Protein AF-A0A968ZRA6-F1 (afdb_monomer_lite)

Sequence (149 aa):
TYESNTPMVKQFVEHNEFRIHENPETAKLIPDYYRHHARVVENLRGLSDCVLVDVGGMPQVEKQPLIEQCTHYIVISRLAEAIEQWHQFCGPTLQPVAVVSSVLEATQRIDRQAPILEVTAGPWIDSASVNFPRCVLERCMAIILNGVF

Foldseek 3Di:
DDPVVPVVVVVCCVVPPPPLCVPPVSVVCLLVVLLVLLVVLQVVVVVDLDDDDDDDDAQDVSNLSNLLSDAEDEAEDCDPVRVVRVCVSNVVRYHYAAYENEDADQDWDFPDDPPHTYIYHDDDDPDDDGPDHVSSVVSVVCCSVVPDD

Structure (mmCIF, N/CA/C/O backbone):
data_AF-A0A968ZRA6-F1
#
_entry.id   AF-A0A968ZRA6-F1
#
loop_
_atom_site.group_PDB
_atom_site.id
_atom_site.type_symbol
_atom_site.label_atom_id
_atom_site.label_alt_id
_atom_site.label_comp_id
_atom_site.label_asym_id
_atom_site.label_entity_id
_atom_site.label_seq_id
_atom_site.pdbx_PDB_ins_code
_atom_site.Cartn_x
_atom_site.Cartn_y
_atom_site.Cartn_z
_atom_site.occupancy
_atom_site.B_iso_or_equiv
_atom_site.auth_seq_id
_atom_site.auth_comp_id
_atom_site.auth_asym_id
_atom_site.auth_atom_id
_atom_site.pdbx_PDB_model_num
ATOM 1 N N . THR A 1 1 ? 12.590 4.121 24.124 1.00 39.72 1 THR A N 1
ATOM 2 C CA . THR A 1 1 ? 13.842 4.267 23.358 1.00 39.72 1 THR A CA 1
ATOM 3 C C . THR A 1 1 ? 14.592 2.958 23.424 1.00 39.72 1 THR A C 1
ATOM 5 O O . THR A 1 1 ? 15.318 2.727 24.376 1.00 39.72 1 THR A O 1
ATOM 8 N N . TYR A 1 2 ? 14.337 2.060 22.481 1.00 31.08 2 TYR A N 1
ATOM 9 C CA . TYR A 1 2 ? 15.128 0.845 22.311 1.00 31.08 2 TYR A CA 1
ATOM 10 C C . TYR A 1 2 ? 15.372 0.690 20.816 1.00 31.08 2 TYR A C 1
ATOM 12 O O . TYR A 1 2 ? 14.668 -0.029 20.119 1.00 31.08 2 TYR A O 1
ATOM 20 N N . GLU A 1 3 ? 16.371 1.415 20.319 1.00 39.59 3 GLU A N 1
ATOM 21 C CA . GLU A 1 3 ? 17.120 0.903 19.184 1.00 39.59 3 GLU A CA 1
ATOM 22 C C . GLU A 1 3 ? 17.803 -0.368 19.684 1.00 39.59 3 GLU A C 1
ATOM 24 O O . GLU A 1 3 ? 18.802 -0.314 20.403 1.00 39.59 3 GLU A O 1
ATOM 29 N N . SER A 1 4 ? 17.255 -1.534 19.350 1.00 41.84 4 SER A N 1
ATOM 30 C CA . SER A 1 4 ? 18.026 -2.771 19.375 1.00 41.84 4 SER A CA 1
ATOM 31 C C . SER A 1 4 ? 19.079 -2.667 18.271 1.00 41.84 4 SER A C 1
ATOM 33 O O . SER A 1 4 ? 18.936 -3.211 17.178 1.00 41.84 4 SER A O 1
ATOM 35 N N . ASN A 1 5 ? 20.126 -1.893 18.554 1.00 47.38 5 ASN A N 1
ATOM 36 C CA . ASN A 1 5 ? 21.297 -1.649 17.723 1.00 47.38 5 ASN A CA 1
ATOM 37 C C . ASN A 1 5 ? 22.224 -2.874 17.810 1.00 47.38 5 ASN A C 1
ATOM 39 O O . ASN A 1 5 ? 23.405 -2.770 18.126 1.00 47.38 5 ASN A O 1
ATOM 43 N N . THR A 1 6 ? 21.661 -4.073 17.637 1.00 53.53 6 THR A N 1
ATOM 44 C CA . THR A 1 6 ? 22.413 -5.320 17.703 1.00 53.53 6 THR A CA 1
ATOM 45 C C . THR A 1 6 ? 23.139 -5.477 16.365 1.00 53.53 6 THR A C 1
ATOM 47 O O . THR A 1 6 ? 22.468 -5.585 15.335 1.00 53.53 6 THR A O 1
ATOM 50 N N . PRO A 1 7 ? 24.485 -5.525 16.339 1.00 55.00 7 PRO A N 1
ATOM 51 C CA . PRO A 1 7 ? 25.266 -5.682 15.105 1.00 55.00 7 PRO A CA 1
ATOM 52 C C . PRO A 1 7 ? 24.821 -6.888 14.270 1.00 55.00 7 PRO A C 1
ATOM 54 O O . PRO A 1 7 ? 24.865 -6.854 13.049 1.00 55.00 7 PRO A O 1
ATOM 57 N N . MET A 1 8 ? 24.302 -7.916 14.943 1.00 43.19 8 MET A N 1
ATOM 58 C CA . MET A 1 8 ? 23.770 -9.135 14.349 1.00 43.19 8 MET A CA 1
ATOM 59 C C . MET A 1 8 ? 22.507 -8.900 13.502 1.00 43.19 8 MET A C 1
ATOM 61 O O . MET A 1 8 ? 22.372 -9.491 12.440 1.00 43.19 8 MET A O 1
ATOM 65 N N . VAL A 1 9 ? 21.594 -8.013 13.925 1.00 53.50 9 VAL A N 1
ATOM 66 C CA . VAL A 1 9 ? 20.392 -7.674 13.137 1.00 53.50 9 VAL A CA 1
ATOM 67 C C . VAL A 1 9 ? 20.786 -6.862 11.907 1.00 53.50 9 VAL A C 1
ATOM 69 O O . VAL A 1 9 ? 20.279 -7.137 10.827 1.00 53.50 9 VAL A O 1
ATOM 72 N N . LYS A 1 10 ? 21.739 -5.927 12.038 1.00 53.00 10 LYS A N 1
ATOM 73 C CA . LYS A 1 10 ? 22.308 -5.214 10.881 1.00 53.00 10 LYS A CA 1
ATOM 74 C C . LYS A 1 10 ? 23.001 -6.171 9.913 1.00 53.00 10 LYS A C 1
ATOM 76 O O . LYS A 1 10 ? 22.707 -6.117 8.731 1.00 53.00 10 LYS A O 1
ATOM 81 N N . GLN A 1 11 ? 23.813 -7.103 10.410 1.00 49.66 11 GLN A N 1
ATOM 82 C CA . GLN A 1 11 ? 24.463 -8.120 9.579 1.00 49.66 11 GLN A CA 1
ATOM 83 C C . GLN A 1 11 ? 23.469 -9.056 8.893 1.00 49.66 11 GLN A C 1
ATOM 85 O O . GLN A 1 11 ? 23.691 -9.408 7.742 1.00 49.66 11 GLN A O 1
ATOM 90 N N . PHE A 1 12 ? 22.377 -9.454 9.554 1.00 42.25 12 PHE A N 1
ATOM 91 C CA . PHE A 1 12 ? 21.340 -10.273 8.922 1.00 42.25 12 PHE A CA 1
ATOM 92 C C . PHE A 1 12 ? 20.510 -9.489 7.907 1.00 42.25 12 PHE A C 1
ATOM 94 O O . PHE A 1 12 ? 20.132 -10.061 6.893 1.00 42.25 12 PHE A O 1
ATOM 101 N N . VAL A 1 13 ? 20.251 -8.201 8.141 1.00 53.03 13 VAL A N 1
ATOM 102 C CA . VAL A 1 13 ? 19.633 -7.317 7.141 1.00 53.03 13 VAL A CA 1
ATOM 103 C C . VAL A 1 13 ? 20.571 -7.144 5.944 1.00 53.03 13 VAL A C 1
ATOM 105 O O . VAL A 1 13 ? 20.136 -7.332 4.819 1.00 53.03 13 VAL A O 1
ATOM 108 N N . GLU A 1 14 ? 21.865 -6.914 6.162 1.00 50.53 14 GLU A N 1
ATOM 109 C CA . GLU A 1 14 ? 22.872 -6.823 5.095 1.00 50.53 14 GLU A CA 1
ATOM 110 C C . GLU A 1 14 ? 23.066 -8.147 4.331 1.00 50.53 14 GLU A C 1
ATOM 112 O O . GLU A 1 14 ? 23.272 -8.120 3.124 1.00 50.53 14 GLU A O 1
ATOM 117 N N . HIS A 1 15 ? 22.984 -9.306 5.000 1.00 44.97 15 HIS A N 1
ATOM 118 C CA . HIS A 1 15 ? 23.111 -10.622 4.353 1.00 44.97 15 HIS A CA 1
ATOM 119 C C . HIS A 1 15 ? 21.833 -11.094 3.643 1.00 44.97 15 HIS A C 1
ATOM 121 O O . HIS A 1 15 ? 21.934 -11.828 2.663 1.00 44.97 15 HIS A O 1
ATOM 127 N N . ASN A 1 16 ? 20.646 -10.730 4.145 1.00 45.00 16 ASN A N 1
ATOM 128 C CA . ASN A 1 16 ? 19.358 -11.189 3.606 1.00 45.00 16 ASN A CA 1
ATOM 129 C C . ASN A 1 16 ? 18.634 -10.141 2.757 1.00 45.00 16 ASN A C 1
ATOM 131 O O . ASN A 1 16 ? 17.607 -10.458 2.152 1.00 45.00 16 ASN A O 1
ATOM 135 N N . GLU A 1 17 ? 19.151 -8.917 2.653 1.00 45.88 17 GLU A N 1
ATOM 136 C CA . GLU A 1 17 ? 18.832 -8.042 1.533 1.00 45.88 17 GLU A CA 1
ATOM 137 C C . GLU A 1 17 ? 19.435 -8.672 0.276 1.00 45.88 17 GLU A C 1
ATOM 139 O O . GLU A 1 17 ? 20.520 -8.316 -0.171 1.00 45.88 17 GLU A O 1
ATOM 144 N N . PHE A 1 18 ? 18.723 -9.627 -0.325 1.00 49.53 18 PHE A N 1
ATOM 145 C CA . PHE A 1 18 ? 18.948 -9.961 -1.722 1.00 49.53 18 PHE A CA 1
ATOM 146 C C . PHE A 1 18 ? 18.655 -8.702 -2.529 1.00 49.53 18 PHE A C 1
ATOM 148 O O . PHE A 1 18 ? 17.531 -8.444 -2.967 1.00 49.53 18 PHE A O 1
ATOM 155 N N . ARG A 1 19 ? 19.690 -7.887 -2.708 1.00 59.28 19 ARG A N 1
ATOM 156 C CA . ARG A 1 19 ? 19.671 -6.718 -3.563 1.00 59.28 19 ARG A CA 1
ATOM 157 C C . ARG A 1 19 ? 19.751 -7.224 -4.989 1.00 59.28 19 ARG A C 1
ATOM 159 O O . ARG A 1 19 ? 20.767 -7.143 -5.661 1.00 59.28 19 ARG A O 1
ATOM 166 N N . ILE A 1 20 ? 18.640 -7.781 -5.461 1.00 57.94 20 ILE A N 1
ATOM 167 C CA . ILE A 1 20 ? 18.459 -8.247 -6.840 1.00 57.94 20 ILE A CA 1
ATOM 168 C C . ILE A 1 20 ? 18.817 -7.164 -7.872 1.00 57.94 20 ILE A C 1
ATOM 170 O O . ILE A 1 20 ? 19.114 -7.480 -9.015 1.00 57.94 20 ILE A O 1
ATOM 174 N N . HIS A 1 21 ? 18.827 -5.898 -7.453 1.00 58.62 21 HIS A N 1
ATOM 175 C CA . HIS A 1 21 ? 19.243 -4.733 -8.224 1.00 58.62 21 HIS A CA 1
ATOM 176 C C . HIS A 1 21 ? 20.768 -4.502 -8.262 1.00 58.62 21 HIS A C 1
ATOM 178 O O . HIS A 1 21 ? 21.239 -3.789 -9.140 1.00 58.62 21 HIS A O 1
ATOM 184 N N . GLU A 1 22 ? 21.553 -5.088 -7.352 1.00 65.94 22 GLU A N 1
ATOM 185 C CA . GLU A 1 22 ? 23.023 -5.000 -7.350 1.00 65.94 22 GLU A CA 1
ATOM 186 C C . GLU A 1 22 ? 23.670 -5.994 -8.321 1.00 65.94 22 GLU A C 1
ATOM 188 O O . GLU A 1 22 ? 24.781 -5.759 -8.795 1.00 65.94 22 GLU A O 1
ATOM 193 N N . ASN A 1 23 ? 22.978 -7.087 -8.663 1.00 74.81 23 ASN A N 1
ATOM 194 C CA . ASN A 1 23 ? 23.403 -7.976 -9.739 1.00 74.81 23 ASN A CA 1
ATOM 195 C C . ASN A 1 23 ? 22.981 -7.380 -11.099 1.00 74.81 23 ASN A C 1
ATOM 197 O O . ASN A 1 23 ? 21.779 -7.292 -11.359 1.00 74.81 23 ASN A O 1
ATOM 201 N N . PRO A 1 24 ? 23.918 -7.029 -12.002 1.00 74.00 24 PRO A N 1
ATOM 202 C CA . PRO A 1 24 ? 23.587 -6.373 -13.269 1.00 74.00 24 PRO A CA 1
ATOM 203 C C . PRO A 1 24 ? 22.708 -7.204 -14.213 1.00 74.00 24 PRO A C 1
ATOM 205 O O . PRO A 1 24 ? 21.960 -6.636 -15.005 1.00 74.00 24 PRO A O 1
ATOM 208 N N . GLU A 1 25 ? 22.790 -8.535 -14.155 1.00 78.81 25 GLU A N 1
ATOM 209 C CA . GLU A 1 25 ? 21.966 -9.419 -14.985 1.00 78.81 25 GLU A CA 1
ATOM 210 C C . GLU A 1 25 ? 20.535 -9.489 -14.454 1.00 78.81 25 GLU A C 1
ATOM 212 O O . GLU A 1 25 ? 19.581 -9.377 -15.222 1.00 78.81 25 GLU A O 1
ATOM 217 N N . THR A 1 26 ? 20.372 -9.579 -13.135 1.00 73.19 26 THR A N 1
ATOM 218 C CA . THR A 1 26 ? 19.050 -9.569 -12.498 1.00 73.19 26 THR A CA 1
ATOM 219 C C . THR A 1 26 ? 18.393 -8.190 -12.583 1.00 73.19 26 THR A C 1
ATOM 221 O O . THR A 1 26 ? 17.195 -8.106 -12.844 1.00 73.19 26 THR A O 1
ATOM 224 N N . ALA A 1 27 ? 19.165 -7.105 -12.463 1.00 76.31 27 ALA A N 1
ATOM 225 C CA . ALA A 1 27 ? 18.673 -5.733 -12.582 1.00 76.31 27 ALA A CA 1
ATOM 226 C C . ALA A 1 27 ? 17.975 -5.471 -13.928 1.00 76.31 27 ALA A C 1
ATOM 228 O O . ALA A 1 27 ? 16.954 -4.787 -13.969 1.00 76.31 27 ALA A O 1
ATOM 229 N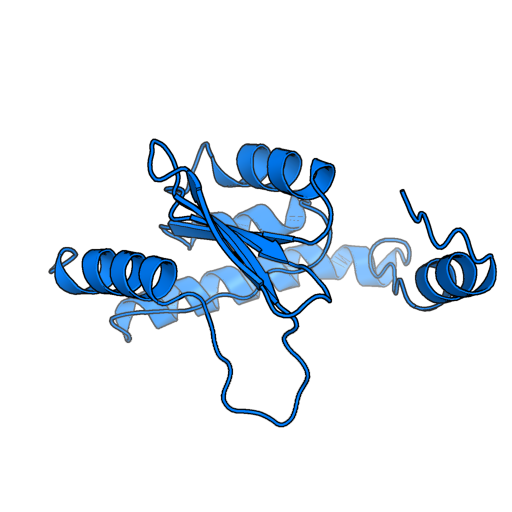 N . LYS A 1 28 ? 18.461 -6.078 -15.021 1.00 82.19 28 LYS A N 1
ATOM 230 C CA . LYS A 1 28 ? 17.836 -5.981 -16.354 1.00 82.19 28 LYS A CA 1
ATOM 231 C C . LYS A 1 28 ? 16.443 -6.612 -16.417 1.00 82.19 28 LYS A C 1
ATOM 233 O O . LYS A 1 28 ? 15.643 -6.210 -17.255 1.00 82.19 28 LYS A O 1
ATOM 238 N N . LEU A 1 29 ? 16.146 -7.579 -15.547 1.00 86.12 29 LEU A N 1
ATOM 239 C CA . LEU A 1 29 ? 14.871 -8.303 -15.525 1.00 86.12 29 LEU A CA 1
ATOM 240 C C . LEU A 1 29 ? 13.804 -7.596 -14.676 1.00 86.12 29 LEU A C 1
ATOM 242 O O . LEU A 1 29 ? 12.610 -7.812 -14.884 1.00 86.12 29 LEU A O 1
ATOM 246 N N . ILE A 1 30 ? 14.213 -6.733 -13.740 1.00 85.69 30 ILE A N 1
ATOM 247 C CA . ILE A 1 30 ? 13.307 -6.033 -12.815 1.00 85.69 30 ILE A CA 1
ATOM 248 C C . ILE A 1 30 ? 12.240 -5.197 -13.558 1.00 85.69 30 ILE A C 1
ATOM 250 O O . ILE A 1 30 ? 11.062 -5.289 -13.196 1.00 85.69 30 ILE A O 1
ATOM 254 N N . PRO A 1 31 ? 12.565 -4.431 -14.621 1.00 88.06 31 PRO A N 1
ATOM 255 C CA . PRO A 1 31 ? 11.551 -3.670 -15.349 1.00 88.06 31 PRO A CA 1
ATOM 256 C C . PRO A 1 31 ? 10.509 -4.544 -16.059 1.00 88.06 31 PRO A C 1
ATOM 258 O O . PRO A 1 31 ? 9.348 -4.149 -16.167 1.00 88.06 31 PRO A O 1
ATOM 261 N N . ASP A 1 32 ? 10.902 -5.705 -16.591 1.00 90.25 32 ASP A N 1
ATOM 262 C CA . ASP A 1 32 ? 9.962 -6.649 -17.213 1.00 90.25 32 ASP A CA 1
ATOM 263 C C . ASP A 1 32 ? 9.078 -7.326 -16.164 1.00 90.25 32 ASP A C 1
ATOM 265 O O . ASP A 1 32 ? 7.876 -7.474 -16.386 1.00 90.25 32 ASP A O 1
ATOM 269 N N . TYR A 1 33 ? 9.641 -7.654 -14.997 1.00 91.88 33 TYR A N 1
ATOM 270 C CA . TYR A 1 33 ? 8.903 -8.204 -13.862 1.00 91.88 33 TYR A CA 1
ATOM 271 C C . TYR A 1 33 ? 7.738 -7.292 -13.449 1.00 91.88 33 TYR A C 1
ATOM 273 O O . TYR A 1 33 ? 6.581 -7.717 -13.469 1.00 91.88 33 TYR A O 1
ATOM 281 N N . TYR A 1 34 ? 7.997 -6.015 -13.152 1.00 94.31 34 TYR A N 1
ATOM 282 C CA . TYR A 1 34 ? 6.929 -5.110 -12.713 1.00 94.31 34 TYR A CA 1
ATOM 283 C C . TYR A 1 34 ? 5.934 -4.769 -13.823 1.00 94.31 34 TYR A C 1
ATOM 285 O O . TYR A 1 34 ? 4.743 -4.644 -13.543 1.00 94.31 34 TYR A O 1
ATOM 293 N N . ARG A 1 35 ? 6.366 -4.699 -15.090 1.00 94.31 35 ARG A N 1
ATOM 294 C CA . ARG A 1 35 ? 5.438 -4.554 -16.225 1.00 94.31 35 ARG A CA 1
ATOM 295 C C . ARG A 1 35 ? 4.535 -5.772 -16.398 1.00 94.31 35 ARG A C 1
ATOM 297 O O . ARG A 1 35 ? 3.362 -5.615 -16.728 1.00 94.31 35 ARG A O 1
ATOM 304 N N . HIS A 1 36 ? 5.056 -6.977 -16.183 1.00 95.94 36 HIS A N 1
ATOM 305 C CA . HIS A 1 36 ? 4.248 -8.190 -16.203 1.00 95.94 36 HIS A CA 1
ATOM 306 C C . HIS A 1 36 ? 3.204 -8.172 -15.080 1.00 95.94 36 HIS A C 1
ATOM 308 O O . HIS A 1 36 ? 2.017 -8.342 -15.355 1.00 95.94 36 HIS A O 1
ATOM 314 N N . HIS A 1 37 ? 3.616 -7.888 -13.842 1.00 95.81 37 HIS A N 1
ATOM 315 C CA . HIS A 1 37 ? 2.697 -7.821 -12.703 1.00 95.81 37 HIS A CA 1
ATOM 316 C C . HIS A 1 37 ? 1.660 -6.701 -12.832 1.00 95.81 37 HIS A C 1
ATOM 318 O O . HIS A 1 37 ? 0.505 -6.916 -12.473 1.00 95.81 37 HIS A O 1
ATOM 324 N N . ALA A 1 38 ? 2.022 -5.557 -13.418 1.00 96.62 38 ALA A N 1
ATOM 325 C CA . ALA A 1 38 ? 1.071 -4.502 -13.753 1.00 96.62 38 ALA A CA 1
ATOM 326 C C . ALA A 1 38 ? -0.056 -5.029 -14.659 1.00 96.62 38 ALA A C 1
ATOM 328 O O . ALA A 1 38 ? -1.227 -4.900 -14.318 1.00 96.62 38 ALA A O 1
ATOM 329 N N . ARG A 1 39 ? 0.280 -5.725 -15.754 1.00 96.69 39 ARG A N 1
ATOM 330 C CA . ARG A 1 39 ? -0.725 -6.329 -16.652 1.00 96.69 39 ARG A CA 1
ATOM 331 C C . ARG A 1 39 ? -1.589 -7.377 -15.953 1.00 96.69 39 ARG A C 1
ATOM 333 O O . ARG A 1 39 ? -2.769 -7.513 -16.259 1.00 96.69 39 ARG A O 1
ATOM 340 N N . VAL A 1 40 ? -1.015 -8.145 -15.026 1.00 96.50 40 VAL A N 1
ATOM 341 C CA . VAL A 1 40 ? -1.786 -9.108 -14.226 1.00 96.50 40 VAL A CA 1
ATOM 342 C C . VAL A 1 40 ? -2.813 -8.377 -13.360 1.00 96.50 40 VAL A C 1
ATOM 344 O O . VAL A 1 40 ? -3.982 -8.752 -13.382 1.00 96.50 40 VAL A O 1
ATOM 347 N N . VAL A 1 41 ? -2.410 -7.318 -12.652 1.00 96.44 41 VAL A N 1
ATOM 348 C CA . VAL A 1 41 ? -3.326 -6.504 -11.837 1.00 96.44 41 VAL A CA 1
ATOM 349 C C . VAL A 1 41 ? -4.404 -5.852 -12.701 1.00 96.44 41 VAL A C 1
ATOM 351 O O . VAL A 1 41 ? -5.578 -5.935 -12.353 1.00 96.44 41 VAL A O 1
ATOM 354 N N . GLU A 1 42 ? -4.036 -5.273 -13.844 1.00 95.56 42 GLU A N 1
ATOM 355 C CA . GLU A 1 42 ? -4.973 -4.689 -14.812 1.00 95.56 42 GLU A CA 1
ATOM 356 C C . GLU A 1 42 ? -6.063 -5.693 -15.223 1.00 95.56 42 GLU A C 1
ATOM 358 O O . GLU A 1 42 ? -7.253 -5.402 -15.112 1.00 95.56 42 GLU A O 1
ATOM 363 N N . ASN A 1 43 ? -5.671 -6.911 -15.609 1.00 94.94 43 ASN A N 1
ATOM 364 C CA . ASN A 1 43 ? -6.616 -7.959 -15.997 1.00 94.94 43 ASN A CA 1
ATOM 365 C C . ASN A 1 43 ? -7.505 -8.410 -14.829 1.00 94.94 43 ASN A C 1
ATOM 367 O O . ASN A 1 43 ? -8.709 -8.593 -15.002 1.00 94.94 43 ASN A O 1
ATOM 371 N N . LEU A 1 44 ? -6.930 -8.581 -13.632 1.00 95.50 44 LEU A N 1
ATOM 372 C CA . LEU A 1 44 ? -7.676 -9.012 -12.445 1.00 95.50 44 LEU A CA 1
ATOM 373 C C . LEU A 1 44 ? -8.734 -7.990 -12.020 1.00 95.50 44 LEU A C 1
ATOM 375 O O . LEU A 1 44 ? -9.799 -8.380 -11.547 1.00 95.50 44 LEU A O 1
ATOM 379 N N . ARG A 1 45 ? -8.487 -6.695 -12.236 1.00 91.50 45 ARG A N 1
ATOM 380 C CA . ARG A 1 45 ? -9.460 -5.632 -11.940 1.00 91.50 45 ARG A CA 1
ATOM 381 C C . ARG A 1 45 ? -10.733 -5.717 -12.777 1.00 91.50 45 ARG A C 1
ATOM 383 O O . ARG A 1 45 ? -11.762 -5.226 -12.338 1.00 91.50 45 ARG A O 1
ATOM 390 N N . GLY A 1 46 ? -10.676 -6.326 -13.962 1.00 88.31 46 GLY A N 1
ATOM 391 C CA . GLY A 1 46 ? -11.865 -6.581 -14.779 1.00 88.31 46 GLY A CA 1
ATOM 392 C C . GLY A 1 46 ? -12.676 -7.803 -14.336 1.00 88.31 46 GLY A C 1
ATOM 393 O O . GLY A 1 46 ? -13.765 -8.023 -14.859 1.00 88.31 46 GLY A O 1
ATOM 394 N N . LEU A 1 47 ? -12.145 -8.616 -13.415 1.00 92.50 47 LEU A N 1
ATOM 395 C CA . LEU A 1 47 ? -12.708 -9.915 -13.027 1.00 92.50 47 LEU A CA 1
ATOM 396 C C . LEU A 1 47 ? -13.102 -9.999 -11.546 1.00 92.50 47 LEU A C 1
ATOM 398 O O . LEU A 1 47 ? -13.831 -10.916 -11.171 1.00 92.50 47 LEU A O 1
ATOM 402 N N . SER A 1 48 ? -12.617 -9.073 -10.719 1.00 89.88 48 SER A N 1
ATOM 403 C CA . SER A 1 48 ? -12.790 -9.085 -9.268 1.00 89.88 48 SER A CA 1
ATOM 404 C C . SER A 1 48 ? -13.208 -7.710 -8.757 1.00 89.88 48 SER A C 1
ATOM 406 O O . SER A 1 48 ? -12.608 -6.706 -9.133 1.00 89.88 48 SER A O 1
ATOM 408 N N . ASP A 1 49 ? -14.147 -7.676 -7.808 1.00 86.88 49 ASP A N 1
ATOM 409 C CA . ASP A 1 49 ? -14.566 -6.436 -7.130 1.00 86.88 49 ASP A CA 1
ATOM 410 C C . ASP A 1 49 ? -13.423 -5.793 -6.322 1.00 86.88 49 ASP A C 1
ATOM 412 O O . ASP A 1 49 ? -13.406 -4.590 -6.065 1.00 86.88 49 ASP A O 1
ATOM 416 N N . CYS A 1 50 ? -12.454 -6.607 -5.892 1.00 91.19 50 CYS A N 1
ATOM 417 C CA . CYS A 1 50 ? -11.299 -6.170 -5.124 1.00 91.19 50 CYS A CA 1
ATOM 418 C C . CYS A 1 50 ? -10.058 -6.997 -5.479 1.00 91.19 50 CYS A C 1
ATOM 420 O O . CYS A 1 50 ? -10.111 -8.226 -5.547 1.00 91.19 50 CYS A O 1
ATOM 422 N N . VAL A 1 51 ? -8.926 -6.314 -5.659 1.00 94.19 51 VAL A N 1
ATOM 423 C CA . VAL A 1 51 ? -7.602 -6.921 -5.833 1.00 94.19 51 VAL A CA 1
ATOM 424 C C . VAL A 1 51 ? -6.672 -6.319 -4.785 1.00 94.19 51 VAL A C 1
ATOM 426 O O . VAL A 1 51 ? -6.469 -5.106 -4.760 1.00 94.19 51 VAL A O 1
ATOM 429 N N . LEU A 1 52 ? -6.110 -7.164 -3.918 1.00 93.94 52 LEU A N 1
ATOM 430 C CA . LEU A 1 52 ? -5.074 -6.765 -2.967 1.00 93.94 52 LEU A CA 1
ATOM 431 C C . LEU A 1 52 ? -3.701 -7.020 -3.588 1.00 93.94 52 LEU A C 1
ATOM 433 O O . LEU A 1 52 ? -3.412 -8.132 -4.026 1.00 93.94 52 LEU A O 1
ATOM 437 N N . VAL A 1 53 ? -2.865 -5.985 -3.615 1.00 95.44 53 VAL A N 1
ATOM 438 C CA . VAL A 1 53 ? -1.505 -6.042 -4.156 1.00 95.44 53 VAL A CA 1
ATOM 439 C C . VAL A 1 53 ? -0.533 -5.768 -3.018 1.00 95.44 53 VAL A C 1
ATOM 441 O O . VAL A 1 53 ? -0.503 -4.661 -2.485 1.00 95.44 53 VAL A O 1
ATOM 444 N N . ASP A 1 54 ? 0.241 -6.782 -2.639 1.00 94.31 54 ASP A N 1
ATOM 445 C CA . ASP A 1 54 ? 1.309 -6.635 -1.653 1.00 94.31 54 ASP A CA 1
ATOM 446 C C . ASP A 1 54 ? 2.574 -6.096 -2.331 1.00 94.31 54 ASP A C 1
ATOM 448 O O . ASP A 1 54 ? 3.066 -6.666 -3.310 1.00 94.31 54 ASP A O 1
ATOM 452 N N . VAL A 1 55 ? 3.083 -4.974 -1.824 1.00 92.81 55 VAL A N 1
ATOM 453 C CA . VAL A 1 55 ? 4.285 -4.321 -2.341 1.00 92.81 55 VAL A CA 1
ATOM 454 C C . VAL A 1 55 ? 5.220 -4.017 -1.179 1.00 92.81 55 VAL A C 1
ATOM 456 O O . VAL A 1 55 ? 5.030 -3.062 -0.430 1.00 92.81 55 VAL A O 1
ATOM 459 N N . GLY A 1 56 ? 6.256 -4.842 -1.051 1.00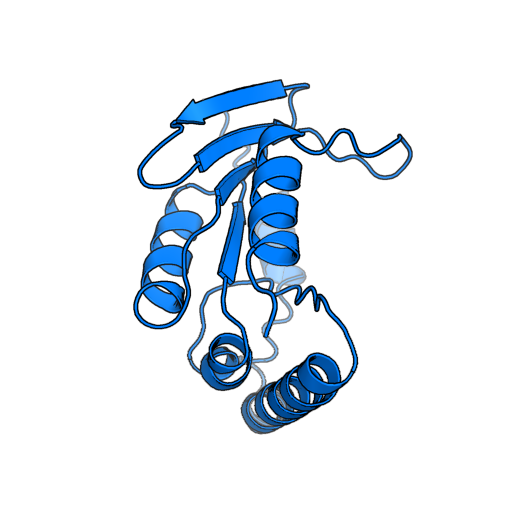 89.75 56 GLY A N 1
ATOM 460 C CA . GLY A 1 56 ? 7.285 -4.699 -0.027 1.00 89.75 56 GLY A CA 1
ATOM 461 C C . GLY A 1 56 ? 8.532 -3.935 -0.484 1.00 89.75 56 GLY A C 1
ATOM 462 O O . GLY A 1 56 ? 8.736 -3.623 -1.663 1.00 89.75 56 GLY A O 1
ATOM 463 N N . GLY A 1 57 ? 9.422 -3.694 0.478 1.00 88.38 57 GLY A N 1
ATOM 464 C CA . GLY A 1 57 ? 10.713 -3.041 0.265 1.00 88.38 57 GLY A CA 1
ATOM 465 C C . GLY A 1 57 ? 10.621 -1.519 0.133 1.00 88.38 57 GLY A C 1
ATOM 466 O O . GLY A 1 57 ? 9.634 -0.898 0.520 1.00 88.38 57 GLY A O 1
ATOM 467 N N . MET A 1 58 ? 11.684 -0.913 -0.395 1.00 88.69 58 MET A N 1
ATOM 468 C CA . MET A 1 58 ? 11.756 0.536 -0.602 1.00 88.69 58 MET A CA 1
ATOM 469 C C . MET A 1 58 ? 10.938 0.969 -1.830 1.00 88.69 58 MET A C 1
ATOM 471 O O . MET A 1 58 ? 10.899 0.219 -2.817 1.00 88.69 58 MET A O 1
ATOM 475 N N . PRO A 1 59 ? 10.335 2.171 -1.828 1.00 91.19 59 PRO A N 1
ATOM 476 C CA . PRO A 1 59 ? 9.741 2.746 -3.028 1.00 91.19 59 PRO A CA 1
ATOM 477 C C . PRO A 1 59 ? 10.836 2.978 -4.075 1.00 91.19 59 PRO A C 1
ATOM 479 O O . PRO A 1 59 ? 11.860 3.605 -3.813 1.00 91.19 59 PRO A O 1
ATOM 482 N N . GLN A 1 60 ? 10.645 2.392 -5.251 1.00 91.19 60 GLN A N 1
ATOM 483 C CA . GLN A 1 60 ? 11.625 2.352 -6.333 1.00 91.19 60 GLN A CA 1
ATOM 484 C C . GLN A 1 60 ? 10.889 2.533 -7.657 1.00 91.19 60 GLN A C 1
ATOM 486 O O . GLN A 1 60 ? 9.797 1.987 -7.825 1.00 91.19 60 GLN A O 1
ATOM 491 N N . VAL A 1 61 ? 11.479 3.276 -8.595 1.00 90.31 61 VAL A N 1
ATOM 492 C CA . VAL A 1 61 ? 10.826 3.670 -9.857 1.00 90.31 61 VAL A CA 1
ATOM 493 C C . VAL A 1 61 ? 10.366 2.472 -10.689 1.00 90.31 61 VAL A C 1
ATOM 495 O O . VAL A 1 61 ? 9.357 2.539 -11.379 1.00 90.31 61 VAL A O 1
ATOM 498 N N . GLU A 1 62 ? 11.042 1.334 -10.577 1.00 90.81 62 GLU A N 1
ATOM 499 C CA . GLU A 1 62 ? 10.688 0.108 -11.279 1.00 90.81 62 GLU A CA 1
ATOM 500 C C . GLU A 1 62 ? 9.325 -0.440 -10.840 1.00 90.81 62 GLU A C 1
ATOM 502 O O . GLU A 1 62 ? 8.674 -1.117 -11.629 1.00 90.81 62 GLU A O 1
ATOM 507 N N . LYS A 1 63 ? 8.865 -0.118 -9.621 1.00 93.12 63 LYS A N 1
ATOM 508 C CA . LYS A 1 63 ? 7.538 -0.492 -9.104 1.00 93.12 63 LYS A CA 1
ATOM 509 C C . LYS A 1 63 ? 6.413 0.365 -9.687 1.00 93.12 63 LYS A C 1
ATOM 511 O O . LYS A 1 63 ? 5.256 -0.040 -9.608 1.00 93.12 63 LYS A O 1
ATOM 516 N N . GLN A 1 64 ? 6.733 1.518 -10.280 1.00 93.69 64 GLN A N 1
ATOM 517 C CA . GLN A 1 64 ? 5.758 2.501 -10.762 1.00 93.69 64 GLN A CA 1
ATOM 518 C C . GLN A 1 64 ? 4.671 1.895 -11.671 1.00 93.69 64 GLN A C 1
ATOM 520 O O . GLN A 1 64 ? 3.497 2.157 -11.411 1.00 93.69 64 GLN A O 1
ATOM 525 N N . PRO A 1 65 ? 4.984 1.015 -12.649 1.00 94.81 65 PRO A N 1
ATOM 526 C CA . PRO A 1 65 ? 3.954 0.413 -13.490 1.00 94.81 65 PRO A CA 1
ATOM 527 C C . PRO A 1 65 ? 2.913 -0.379 -12.698 1.00 94.81 65 PRO A C 1
ATOM 529 O O . PRO A 1 65 ? 1.757 -0.405 -13.092 1.00 94.81 65 PRO A O 1
ATOM 532 N N . LEU A 1 66 ? 3.304 -1.029 -11.594 1.00 94.62 66 LEU A N 1
ATOM 533 C CA . LEU A 1 66 ? 2.386 -1.775 -10.729 1.00 94.62 66 LEU A CA 1
ATOM 534 C C . LEU A 1 66 ? 1.513 -0.826 -9.898 1.00 94.62 66 LEU A C 1
ATOM 536 O O . LEU A 1 66 ? 0.309 -1.034 -9.787 1.00 94.62 66 LEU A O 1
ATOM 540 N N . ILE A 1 67 ? 2.125 0.224 -9.345 1.00 95.00 67 ILE A N 1
ATOM 541 C CA . ILE A 1 67 ? 1.464 1.266 -8.547 1.00 95.00 67 ILE A CA 1
ATOM 542 C C . ILE A 1 67 ? 0.372 1.975 -9.353 1.00 95.00 67 ILE A C 1
ATOM 544 O O . ILE A 1 67 ? -0.727 2.180 -8.843 1.00 95.00 67 ILE A O 1
ATOM 548 N N . GLU A 1 68 ? 0.630 2.262 -10.628 1.00 94.44 68 GLU A N 1
ATOM 549 C CA . GLU A 1 68 ? -0.330 2.897 -11.542 1.00 94.44 68 GLU A CA 1
ATOM 550 C C . GLU A 1 68 ? -1.569 2.039 -11.838 1.00 94.44 68 GLU A C 1
ATOM 552 O O . GLU A 1 68 ? -2.589 2.573 -12.268 1.00 94.44 68 GLU A O 1
ATOM 557 N N . GLN A 1 69 ? -1.516 0.728 -11.578 1.00 95.62 69 GLN A N 1
ATOM 558 C CA . GLN A 1 69 ? -2.672 -0.164 -11.725 1.00 95.62 69 GLN A CA 1
ATOM 559 C C . GLN A 1 69 ? -3.520 -0.261 -10.457 1.00 95.62 69 GLN A C 1
ATOM 561 O O . GLN A 1 69 ? -4.562 -0.915 -10.467 1.00 95.62 69 GLN A O 1
ATOM 566 N N . CYS A 1 70 ? -3.122 0.371 -9.356 1.00 95.50 70 CYS A N 1
ATOM 567 C CA . CYS A 1 70 ? -3.882 0.402 -8.110 1.00 95.50 70 CYS A CA 1
ATOM 568 C C . CYS A 1 70 ? -4.686 1.716 -8.006 1.00 95.50 70 CYS A C 1
ATOM 570 O O . CYS A 1 70 ? -4.403 2.693 -8.690 1.00 95.50 70 CYS A O 1
ATOM 572 N N . THR A 1 71 ? -5.732 1.757 -7.172 1.00 95.06 71 THR A N 1
ATOM 573 C CA . THR A 1 71 ? -6.540 2.986 -6.940 1.00 95.06 71 THR A CA 1
ATOM 574 C C . THR A 1 71 ? -6.365 3.575 -5.546 1.00 95.06 71 THR A C 1
ATOM 576 O O . THR A 1 71 ? -6.470 4.785 -5.352 1.00 95.06 71 THR A O 1
ATOM 579 N N . HIS A 1 72 ? -6.072 2.717 -4.578 1.00 96.12 72 HIS A N 1
ATOM 580 C CA . HIS A 1 72 ? -5.978 3.049 -3.169 1.00 96.12 72 HIS A CA 1
ATOM 581 C C . HIS A 1 72 ? -4.739 2.393 -2.575 1.00 96.12 72 HIS A C 1
ATOM 583 O O . HIS A 1 72 ? -4.281 1.368 -3.082 1.00 96.12 72 HIS A O 1
ATOM 589 N N . TYR A 1 73 ? -4.225 2.948 -1.480 1.00 96.69 73 TYR A N 1
ATOM 590 C CA . TYR A 1 73 ? -3.122 2.330 -0.752 1.00 96.69 73 TYR A CA 1
ATOM 591 C C . TYR A 1 73 ? -3.290 2.410 0.761 1.00 96.69 73 TYR A C 1
ATOM 593 O O . TYR A 1 73 ? -3.915 3.323 1.312 1.00 96.69 73 TYR A O 1
ATOM 601 N N . ILE A 1 74 ? -2.688 1.423 1.419 1.00 96.69 74 ILE A N 1
ATOM 602 C CA . ILE A 1 74 ? -2.484 1.361 2.860 1.00 96.69 74 ILE A CA 1
ATOM 603 C C . ILE A 1 74 ? -0.984 1.218 3.068 1.00 96.69 74 ILE A C 1
ATOM 605 O O . ILE A 1 74 ? -0.364 0.355 2.451 1.00 96.69 74 ILE A O 1
ATOM 609 N N . VAL A 1 75 ? -0.404 2.043 3.933 1.00 96.56 75 VAL A N 1
ATOM 610 C CA . VAL A 1 75 ? 0.993 1.870 4.339 1.00 96.56 75 VAL A CA 1
ATOM 611 C C . VAL A 1 75 ? 1.021 1.110 5.650 1.00 96.56 75 VAL A C 1
ATOM 613 O O . VAL A 1 75 ? 0.421 1.552 6.624 1.00 96.56 75 VAL A O 1
ATOM 616 N N . ILE A 1 76 ? 1.735 -0.010 5.696 1.00 95.00 76 ILE A N 1
ATOM 617 C CA . ILE A 1 76 ? 1.998 -0.748 6.931 1.00 95.00 76 ILE A CA 1
ATOM 618 C C . ILE A 1 76 ? 3.501 -0.714 7.169 1.00 95.00 76 ILE A C 1
ATOM 620 O O . ILE A 1 76 ? 4.271 -1.227 6.361 1.00 95.00 76 ILE A O 1
ATOM 624 N N . SER A 1 77 ? 3.938 -0.083 8.255 1.00 94.69 77 SER A N 1
ATOM 625 C CA . SER A 1 77 ? 5.364 0.073 8.534 1.00 94.69 77 SER A CA 1
ATOM 626 C C . SER A 1 77 ? 5.636 0.169 10.026 1.00 94.69 77 SER A C 1
ATOM 628 O O . SER A 1 77 ? 4.865 0.753 10.778 1.00 94.69 77 SER A O 1
ATOM 630 N N . ARG A 1 78 ? 6.777 -0.372 10.454 1.00 92.69 78 ARG A N 1
ATOM 631 C CA . ARG A 1 78 ? 7.360 -0.115 11.784 1.00 92.69 78 ARG A CA 1
ATOM 632 C C . ARG A 1 78 ? 8.276 1.118 11.807 1.00 92.69 78 ARG A C 1
ATOM 634 O O . ARG A 1 78 ? 8.690 1.552 12.873 1.00 92.69 78 ARG A O 1
ATOM 641 N N . LEU A 1 79 ? 8.639 1.631 10.630 1.00 92.50 79 LEU A N 1
ATOM 642 C CA . LEU A 1 79 ? 9.566 2.745 10.420 1.00 92.50 79 LEU A CA 1
ATOM 643 C C . LEU A 1 79 ? 8.790 3.972 9.942 1.00 92.50 79 LEU A C 1
ATOM 645 O O . LEU A 1 79 ? 8.160 3.918 8.881 1.00 92.50 79 LEU A O 1
ATOM 649 N N . ALA A 1 80 ? 8.839 5.066 10.701 1.00 88.69 80 ALA A N 1
ATOM 650 C CA . ALA A 1 80 ? 8.098 6.287 10.386 1.00 88.69 80 ALA A CA 1
ATOM 651 C C . ALA A 1 80 ? 8.612 6.953 9.099 1.00 88.69 80 ALA A C 1
ATOM 653 O O . ALA A 1 80 ? 7.836 7.425 8.274 1.00 88.69 80 ALA A O 1
ATOM 654 N N . GLU A 1 81 ? 9.922 6.916 8.881 1.00 89.00 81 GLU A N 1
ATOM 655 C CA . GLU A 1 81 ? 10.592 7.449 7.700 1.00 89.00 81 GLU A CA 1
ATOM 656 C C . GLU A 1 81 ? 10.226 6.710 6.408 1.00 89.00 81 GLU A C 1
ATOM 658 O O . GLU A 1 81 ? 10.247 7.307 5.333 1.00 89.00 81 GLU A O 1
ATOM 663 N N . ALA A 1 82 ? 9.863 5.426 6.494 1.00 91.62 82 ALA A N 1
ATOM 664 C CA . ALA A 1 82 ? 9.395 4.670 5.337 1.00 91.62 82 ALA A CA 1
ATOM 665 C C . ALA A 1 82 ? 7.970 5.082 4.936 1.00 91.62 82 ALA A C 1
ATOM 667 O O . ALA A 1 82 ? 7.628 5.018 3.758 1.00 91.62 82 ALA A O 1
ATOM 668 N N . ILE A 1 83 ? 7.152 5.540 5.892 1.00 93.44 83 ILE A N 1
ATOM 669 C CA . ILE A 1 83 ? 5.765 5.948 5.635 1.00 93.44 83 ILE A CA 1
ATOM 670 C C . ILE A 1 83 ? 5.727 7.160 4.708 1.00 93.44 83 ILE A C 1
ATOM 672 O O . ILE A 1 83 ? 5.016 7.146 3.706 1.00 93.44 83 ILE A O 1
ATOM 676 N N . GLU A 1 84 ? 6.539 8.174 5.001 1.00 93.12 84 GLU A N 1
ATOM 677 C CA . GLU A 1 84 ? 6.616 9.387 4.185 1.00 93.12 84 GLU A CA 1
ATOM 678 C C . GLU A 1 84 ? 7.088 9.085 2.755 1.00 93.12 84 GLU A C 1
ATOM 680 O O . GLU A 1 84 ? 6.515 9.580 1.787 1.00 93.12 84 GLU A O 1
ATOM 685 N N . GLN A 1 85 ? 8.081 8.205 2.598 1.00 94.50 85 GLN A N 1
ATOM 686 C CA . GLN A 1 85 ? 8.569 7.812 1.272 1.00 94.50 85 GLN A CA 1
ATOM 687 C C . GLN A 1 85 ? 7.481 7.108 0.449 1.00 94.50 85 GLN A C 1
ATOM 689 O O . GLN A 1 85 ? 7.336 7.373 -0.745 1.00 94.50 85 GLN A O 1
ATOM 694 N N . TRP A 1 86 ? 6.678 6.250 1.083 1.00 95.62 86 TRP A N 1
ATOM 695 C CA . TRP A 1 86 ? 5.533 5.614 0.433 1.00 95.62 86 TRP A CA 1
ATOM 696 C C . TRP A 1 86 ? 4.410 6.605 0.113 1.00 95.62 86 TRP A C 1
ATOM 698 O O . TRP A 1 86 ? 3.815 6.509 -0.959 1.00 95.62 86 TRP A O 1
ATOM 708 N N . HIS A 1 87 ? 4.147 7.593 0.973 1.00 95.00 87 HIS A N 1
ATOM 709 C CA . HIS A 1 87 ? 3.203 8.669 0.661 1.00 95.00 87 HIS A CA 1
ATOM 710 C C . HIS A 1 87 ? 3.629 9.471 -0.566 1.00 95.00 87 HIS A C 1
ATOM 712 O O . HIS A 1 87 ? 2.796 9.746 -1.424 1.00 95.00 87 HIS A O 1
ATOM 718 N N . GLN A 1 88 ? 4.910 9.813 -0.682 1.00 94.50 88 GLN A N 1
ATOM 719 C CA . GLN A 1 88 ? 5.431 10.551 -1.833 1.00 94.50 88 GLN A CA 1
ATOM 720 C C . GLN A 1 88 ? 5.375 9.723 -3.116 1.00 94.50 88 GLN A C 1
ATOM 722 O O . GLN A 1 88 ? 5.014 10.243 -4.170 1.00 94.50 88 GLN A O 1
ATOM 727 N N . PHE A 1 89 ? 5.692 8.432 -3.021 1.00 95.38 89 PHE A N 1
ATOM 728 C CA . PHE A 1 89 ? 5.672 7.524 -4.161 1.00 95.38 89 PHE A CA 1
ATOM 729 C C . PHE A 1 89 ? 4.247 7.243 -4.666 1.00 95.38 89 PHE A C 1
ATOM 731 O O . PHE A 1 89 ? 4.013 7.230 -5.870 1.00 95.38 89 PHE A O 1
ATOM 738 N N . CYS A 1 90 ? 3.278 7.075 -3.761 1.00 94.56 90 CYS A N 1
ATOM 739 C CA . CYS A 1 90 ? 1.892 6.754 -4.113 1.00 94.56 90 CYS A CA 1
ATOM 740 C C . CYS A 1 90 ? 1.000 7.986 -4.341 1.00 94.56 90 CYS A C 1
ATOM 742 O O . CYS A 1 90 ? 0.065 7.936 -5.137 1.00 94.56 90 CYS A O 1
ATOM 744 N N . GLY A 1 91 ? 1.237 9.075 -3.608 1.00 85.81 91 GLY A N 1
ATOM 745 C CA . GLY A 1 91 ? 0.309 10.197 -3.420 1.00 85.81 91 GLY A CA 1
ATOM 746 C C . GLY A 1 91 ? -0.156 10.947 -4.675 1.00 85.81 91 GLY A C 1
ATOM 747 O O . GLY A 1 91 ? -1.292 11.420 -4.667 1.00 85.81 91 GLY A O 1
ATOM 748 N N . PRO A 1 92 ? 0.637 11.054 -5.760 1.00 86.38 92 PRO A N 1
ATOM 749 C CA . PRO A 1 92 ? 0.151 11.648 -7.006 1.00 86.38 92 PRO A CA 1
ATOM 750 C C . PRO A 1 92 ? -0.901 10.795 -7.731 1.00 86.38 92 PRO A C 1
ATOM 752 O O . PRO A 1 92 ? -1.672 11.328 -8.526 1.00 86.38 92 PRO A O 1
ATOM 755 N N . THR A 1 93 ? -0.920 9.482 -7.488 1.00 87.19 93 THR A N 1
ATOM 756 C CA . THR A 1 93 ? -1.645 8.508 -8.321 1.00 87.19 93 THR A CA 1
ATOM 757 C C . THR A 1 93 ? -2.742 7.776 -7.551 1.00 87.19 93 THR A C 1
ATOM 759 O O . THR A 1 93 ? -3.784 7.453 -8.114 1.00 87.19 93 THR A O 1
ATOM 762 N N . LEU A 1 94 ? -2.524 7.518 -6.261 1.00 95.19 94 LEU A N 1
ATOM 763 C CA . LEU A 1 94 ? -3.372 6.669 -5.430 1.00 95.19 94 LEU A CA 1
ATOM 764 C C . LEU A 1 94 ? -3.997 7.445 -4.279 1.00 95.19 94 LEU A C 1
ATOM 766 O O . LEU A 1 94 ? -3.379 8.326 -3.680 1.00 95.19 94 LEU A O 1
ATOM 770 N N . GLN A 1 95 ? -5.203 7.039 -3.894 1.00 95.06 95 GLN A N 1
ATOM 771 C CA . GLN A 1 95 ? -5.889 7.612 -2.743 1.00 95.06 95 GLN A CA 1
ATOM 772 C C . GLN A 1 95 ? -5.426 6.938 -1.438 1.00 95.06 95 GLN A C 1
ATOM 774 O O . GLN A 1 95 ? -5.507 5.709 -1.317 1.00 95.06 95 GLN A O 1
ATOM 779 N N . PRO A 1 96 ? -4.942 7.699 -0.439 1.00 95.81 96 PRO A N 1
ATOM 780 C CA . PRO A 1 96 ? -4.558 7.130 0.847 1.00 95.81 96 PRO A CA 1
ATOM 781 C C . PRO A 1 96 ? -5.788 6.673 1.631 1.00 95.81 96 PRO A C 1
ATOM 783 O O . PRO A 1 96 ? -6.718 7.447 1.853 1.00 95.81 96 PRO A O 1
ATOM 786 N N . VAL A 1 97 ? -5.765 5.431 2.111 1.00 95.56 97 VAL A N 1
ATOM 787 C CA . VAL A 1 97 ? -6.834 4.878 2.958 1.00 95.56 97 VAL A CA 1
ATOM 788 C C . VAL A 1 97 ? -6.438 4.939 4.422 1.00 95.56 97 VAL A C 1
ATOM 790 O O . VAL A 1 97 ? -7.177 5.478 5.250 1.00 95.56 97 VAL A O 1
ATOM 793 N N . ALA A 1 98 ? -5.273 4.378 4.739 1.00 97.38 98 ALA A N 1
ATOM 794 C CA . ALA A 1 98 ? -4.779 4.299 6.099 1.00 97.38 98 ALA A CA 1
ATOM 795 C C . ALA A 1 98 ? -3.254 4.153 6.160 1.00 97.38 98 ALA A C 1
ATOM 797 O O . ALA A 1 98 ? -2.609 3.685 5.222 1.00 97.38 98 ALA A O 1
ATOM 798 N N . VAL A 1 99 ? -2.710 4.501 7.316 1.00 97.56 99 VAL A N 1
ATOM 799 C CA . VAL A 1 99 ? -1.356 4.187 7.752 1.00 97.56 99 VAL A CA 1
ATOM 800 C C . VAL A 1 99 ? -1.471 3.332 9.005 1.00 97.56 99 VAL A C 1
ATOM 802 O O . VAL A 1 99 ? -2.168 3.700 9.953 1.00 97.56 99 VAL A O 1
ATOM 805 N N . VAL A 1 100 ? -0.788 2.194 9.017 1.00 96.88 100 VAL A N 1
ATOM 806 C CA . VAL A 1 100 ? -0.690 1.322 10.181 1.00 96.88 100 VAL A CA 1
ATOM 807 C C . VAL A 1 100 ? 0.759 1.266 10.652 1.00 96.88 100 VAL A C 1
ATOM 809 O O . VAL A 1 100 ? 1.614 0.635 10.028 1.00 96.88 100 VAL A O 1
ATOM 812 N N . SER A 1 101 ? 1.018 1.921 11.779 1.00 96.06 101 SER A N 1
ATOM 813 C CA . SER A 1 101 ? 2.266 1.821 12.526 1.00 96.06 101 SER A CA 1
ATOM 814 C C . SER A 1 101 ? 2.310 0.463 13.225 1.00 96.06 101 SER A C 1
ATOM 816 O O . SER A 1 101 ? 1.640 0.246 14.238 1.00 96.06 101 SER A O 1
ATOM 818 N N . SER A 1 102 ? 3.065 -0.472 12.655 1.00 92.88 102 SER A N 1
ATOM 819 C CA . SER A 1 102 ? 3.201 -1.830 13.181 1.00 92.88 102 SER A CA 1
ATOM 820 C C . SER A 1 102 ? 4.091 -1.838 14.423 1.00 92.88 102 SER A C 1
ATOM 822 O O . SER A 1 102 ? 5.222 -1.356 14.377 1.00 92.88 102 SER A O 1
ATOM 824 N N . VAL A 1 103 ? 3.617 -2.452 15.507 1.00 92.56 103 VAL A N 1
ATOM 825 C CA . VAL A 1 103 ? 4.348 -2.590 16.781 1.00 92.56 103 VAL A CA 1
ATOM 826 C C . VAL A 1 103 ? 4.424 -4.047 17.239 1.00 92.56 103 VAL A C 1
ATOM 828 O O . VAL A 1 103 ? 3.708 -4.901 16.723 1.00 92.56 103 VAL A O 1
ATOM 831 N N . LEU A 1 104 ? 5.317 -4.354 18.184 1.00 90.44 104 LEU A N 1
ATOM 832 C CA . LEU A 1 104 ? 5.438 -5.707 18.748 1.00 90.44 104 LEU A CA 1
ATOM 833 C C . LEU A 1 104 ? 4.603 -5.879 20.028 1.00 90.44 104 LEU A C 1
ATOM 835 O O . LEU A 1 104 ? 4.346 -6.996 20.472 1.00 90.44 104 LEU A O 1
ATOM 839 N N . GLU A 1 105 ? 4.173 -4.775 20.624 1.00 89.88 105 GLU A N 1
ATOM 840 C CA . GLU A 1 105 ? 3.319 -4.722 21.798 1.00 89.88 105 GLU A CA 1
ATOM 841 C C . GLU A 1 105 ? 1.850 -4.891 21.410 1.00 89.88 105 GLU A C 1
ATOM 843 O O . GLU A 1 105 ? 1.398 -4.273 20.448 1.00 89.88 105 GLU A O 1
ATOM 848 N N . ALA A 1 106 ? 1.092 -5.667 22.196 1.00 89.38 106 ALA A N 1
ATOM 849 C CA . ALA A 1 106 ? -0.340 -5.894 21.992 1.00 89.38 106 ALA A CA 1
ATOM 850 C C . ALA A 1 106 ? -1.126 -4.572 22.052 1.00 89.38 106 ALA A C 1
ATOM 852 O O . ALA A 1 106 ? -1.513 -4.104 23.123 1.00 89.38 106 ALA A O 1
ATOM 853 N N . THR A 1 107 ? -1.333 -3.964 20.888 1.00 90.81 107 THR A N 1
ATOM 854 C CA . THR A 1 107 ? -1.831 -2.601 20.726 1.00 90.81 107 THR A CA 1
ATOM 855 C C . THR A 1 107 ? -2.824 -2.558 19.579 1.00 90.81 107 THR A C 1
ATOM 857 O O . THR A 1 107 ? -2.613 -3.162 18.530 1.00 90.81 107 THR A O 1
ATOM 860 N N . GLN A 1 108 ? -3.896 -1.797 19.765 1.00 92.81 108 GLN A N 1
ATOM 861 C CA . GLN A 1 108 ? -4.786 -1.374 18.693 1.00 92.81 108 GLN A CA 1
ATOM 862 C C . GLN A 1 108 ? -5.346 -0.005 19.070 1.00 92.81 108 GLN A C 1
ATOM 864 O O . GLN A 1 108 ? -6.270 0.104 19.876 1.00 92.81 108 GLN A O 1
ATOM 869 N N . ARG A 1 109 ? -4.742 1.054 18.532 1.00 95.31 109 ARG A N 1
ATOM 870 C CA . ARG A 1 109 ? -5.077 2.438 18.877 1.00 95.31 109 ARG A CA 1
ATOM 871 C C . ARG A 1 109 ? -5.214 3.274 17.618 1.00 95.31 109 ARG A C 1
ATOM 873 O O . ARG A 1 109 ? -4.332 3.260 16.771 1.00 95.31 109 ARG A O 1
ATOM 880 N N . ILE A 1 110 ? -6.310 4.018 17.519 1.00 97.12 110 ILE A N 1
ATOM 881 C CA . ILE A 1 110 ? -6.486 5.035 16.482 1.00 97.12 110 ILE A CA 1
ATOM 882 C C . ILE A 1 110 ? -5.730 6.280 16.939 1.00 97.12 110 ILE A C 1
ATOM 884 O O . ILE A 1 110 ? -6.078 6.860 17.966 1.00 97.12 110 ILE A O 1
ATOM 888 N N . ASP A 1 111 ? -4.710 6.675 16.187 1.00 96.69 111 ASP A N 1
ATOM 889 C CA . ASP A 1 111 ? -3.921 7.875 16.466 1.00 96.69 111 ASP A CA 1
ATOM 890 C C . ASP A 1 111 ? -4.527 9.102 15.763 1.00 96.69 111 ASP A C 1
ATOM 892 O O . ASP A 1 111 ? -4.535 10.203 16.314 1.00 96.69 111 ASP A O 1
ATOM 896 N N . ARG A 1 112 ? -5.102 8.910 14.566 1.00 96.06 112 ARG A N 1
ATOM 897 C CA . ARG A 1 112 ? -5.751 9.968 13.775 1.00 96.06 112 ARG A CA 1
ATOM 898 C C . ARG A 1 112 ? -6.850 9.398 12.881 1.00 96.06 112 ARG A C 1
ATOM 900 O O . ARG A 1 112 ? -6.694 8.319 12.331 1.00 96.06 112 ARG A O 1
ATOM 907 N N . GLN A 1 113 ? -7.956 10.124 12.695 1.00 93.50 113 GLN A N 1
ATOM 908 C CA . GLN A 1 113 ? -9.050 9.697 11.799 1.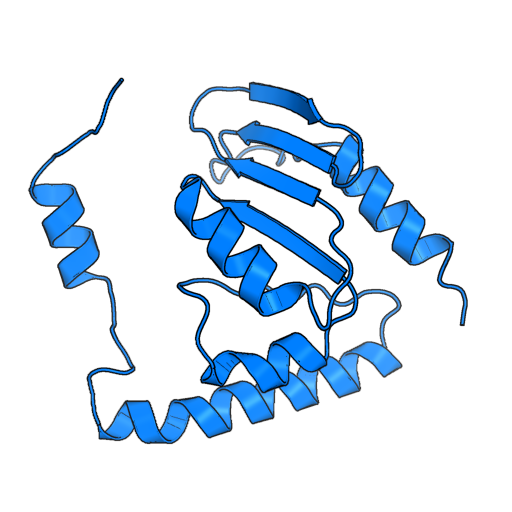00 93.50 113 GLN A CA 1
ATOM 909 C C . GLN A 1 113 ? -9.056 10.396 10.425 1.00 93.50 113 GLN A C 1
ATOM 911 O O . GLN A 1 113 ? -9.565 9.828 9.451 1.00 93.50 113 GLN A O 1
ATOM 916 N N . ALA A 1 114 ? -8.519 11.619 10.343 1.00 90.75 114 ALA A N 1
ATOM 917 C CA . ALA A 1 114 ? -8.493 12.443 9.134 1.00 90.75 114 ALA A CA 1
ATOM 918 C C . ALA A 1 114 ? -7.228 13.331 9.085 1.00 90.75 114 ALA A C 1
ATOM 920 O O . ALA A 1 114 ? -6.744 13.721 10.149 1.00 90.75 114 ALA A O 1
ATOM 921 N N . PRO A 1 115 ? -6.706 13.691 7.891 1.00 88.88 115 PRO A N 1
ATOM 922 C CA . PRO A 1 115 ? -7.247 13.375 6.560 1.00 88.88 115 PRO A CA 1
ATOM 923 C C . PRO A 1 115 ? -7.051 11.907 6.149 1.00 88.88 115 PRO A C 1
ATOM 925 O O . PRO A 1 115 ? -7.858 11.376 5.393 1.00 88.88 115 PRO A O 1
ATOM 928 N N . ILE A 1 116 ? -6.047 11.240 6.717 1.00 93.94 116 ILE A N 1
ATOM 929 C CA . ILE A 1 116 ? -5.758 9.813 6.538 1.00 93.94 116 ILE A CA 1
ATOM 930 C C . ILE A 1 116 ? -5.981 9.120 7.890 1.00 93.94 116 ILE A C 1
ATOM 932 O O . ILE A 1 116 ? -5.724 9.714 8.940 1.00 93.94 116 ILE A O 1
ATOM 936 N N . LEU A 1 117 ? -6.509 7.892 7.882 1.00 97.12 117 LEU A N 1
ATOM 937 C CA . LEU A 1 117 ? -6.647 7.085 9.099 1.00 97.12 117 LEU A CA 1
ATOM 938 C C . LEU A 1 117 ? -5.263 6.593 9.538 1.00 97.12 117 LEU A C 1
ATOM 940 O O . LEU A 1 117 ? -4.637 5.838 8.807 1.00 97.12 117 LEU A O 1
ATOM 944 N N . GLU A 1 118 ? -4.803 6.969 10.724 1.00 97.75 118 GLU A N 1
ATOM 945 C CA . GLU A 1 118 ? -3.538 6.500 11.297 1.00 97.75 118 GLU A CA 1
ATOM 946 C C . GLU A 1 118 ? -3.828 5.628 12.517 1.00 97.75 118 GLU A C 1
ATOM 948 O O . GLU A 1 118 ? -4.597 6.008 13.410 1.00 97.75 118 GLU A O 1
ATOM 953 N N . VAL A 1 119 ? -3.232 4.440 12.540 1.00 97.44 119 VAL A N 1
ATOM 954 C CA . VAL A 1 119 ? -3.452 3.429 13.574 1.00 97.44 119 VAL A CA 1
ATOM 955 C C . VAL A 1 119 ? -2.119 2.842 14.009 1.00 97.44 119 VAL A C 1
ATOM 957 O O . VAL A 1 119 ? -1.315 2.450 13.173 1.00 97.44 119 VAL A O 1
ATOM 960 N N . THR A 1 120 ? -1.916 2.682 15.310 1.00 96.31 120 THR A N 1
ATOM 961 C CA . THR A 1 120 ? -0.837 1.861 15.861 1.00 96.31 120 THR A CA 1
ATOM 962 C C . THR A 1 120 ? -1.398 0.488 16.210 1.00 96.31 120 THR A C 1
ATOM 964 O O . THR A 1 120 ? -2.350 0.397 16.996 1.00 96.31 120 THR A O 1
ATOM 967 N N . ALA A 1 121 ? -0.839 -0.578 15.632 1.00 94.75 121 ALA A N 1
ATOM 968 C CA . ALA A 1 121 ? -1.344 -1.931 15.847 1.00 94.75 121 ALA A CA 1
ATOM 969 C C . ALA A 1 121 ? -0.273 -3.028 15.815 1.00 94.75 121 ALA A C 1
ATOM 971 O O . ALA A 1 121 ? 0.727 -2.917 15.111 1.00 94.75 121 ALA A O 1
ATOM 972 N N . GLY A 1 122 ? -0.507 -4.101 16.570 1.00 91.50 122 GLY A N 1
ATOM 973 C CA . GLY A 1 122 ? 0.337 -5.295 16.601 1.00 91.50 122 GLY A CA 1
ATOM 974 C C . GLY A 1 122 ? 0.247 -6.046 17.937 1.00 91.50 122 GLY A C 1
ATOM 975 O O . GLY A 1 122 ? -0.592 -5.694 18.765 1.00 91.50 122 GLY A O 1
ATOM 976 N N . PRO A 1 123 ? 1.069 -7.087 18.157 1.00 90.19 123 PRO A N 1
ATOM 977 C CA . PRO A 1 123 ? 1.883 -7.739 17.141 1.00 90.19 123 PRO A CA 1
ATOM 978 C C . PRO A 1 123 ? 1.030 -8.629 16.230 1.00 90.19 123 PRO A C 1
ATOM 980 O O . PRO A 1 123 ? 0.023 -9.197 16.653 1.00 90.19 123 PRO A O 1
ATOM 983 N N . TRP A 1 124 ? 1.469 -8.809 14.986 1.00 85.62 124 TRP A N 1
ATOM 984 C CA . TRP A 1 124 ? 0.936 -9.839 14.093 1.00 85.62 124 TRP A CA 1
ATOM 985 C C . TRP A 1 124 ? 1.934 -10.994 14.042 1.00 85.62 124 TRP A C 1
ATOM 987 O O . TRP A 1 124 ? 2.921 -10.945 13.313 1.00 85.62 124 TRP A O 1
ATOM 997 N N . ILE A 1 125 ? 1.712 -11.992 14.899 1.00 80.06 125 ILE A N 1
ATOM 998 C CA . ILE A 1 125 ? 2.532 -13.205 14.992 1.00 80.06 125 ILE A CA 1
ATOM 999 C C . ILE A 1 125 ? 1.732 -14.343 14.360 1.00 80.06 125 ILE A C 1
ATOM 1001 O O . ILE A 1 125 ? 0.594 -14.590 14.765 1.00 80.06 125 ILE A O 1
ATOM 1005 N N . ASP A 1 126 ? 2.328 -15.022 13.378 1.00 64.81 126 ASP A N 1
ATOM 1006 C C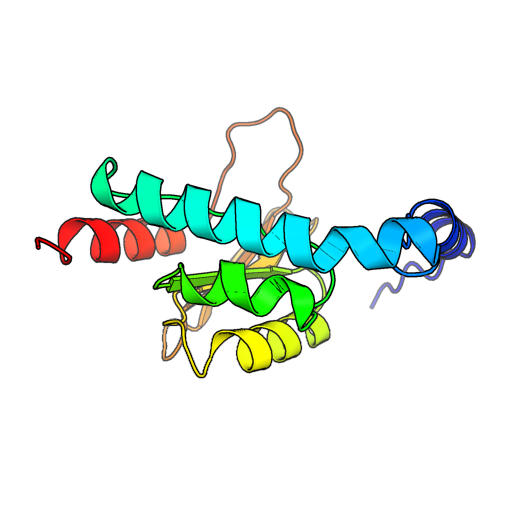A . ASP A 1 126 ? 1.758 -16.195 12.708 1.00 64.81 126 ASP A CA 1
ATOM 1007 C C . ASP A 1 126 ? 1.345 -17.253 13.741 1.00 64.81 126 ASP A C 1
ATOM 1009 O O . ASP A 1 126 ? 2.208 -17.863 14.371 1.00 64.81 126 ASP A O 1
ATOM 1013 N N . SER A 1 127 ? 0.031 -17.415 13.965 1.00 56.66 127 SER A N 1
ATOM 1014 C CA . SER A 1 127 ? -0.658 -18.575 14.591 1.00 56.66 127 SER A CA 1
ATOM 1015 C C . SER A 1 127 ? -1.988 -18.222 15.273 1.00 56.66 127 SER A C 1
ATOM 1017 O O . SER A 1 127 ? -2.777 -19.125 15.547 1.00 56.66 127 SER A O 1
ATOM 1019 N N . ALA A 1 128 ? -2.283 -16.946 15.533 1.00 56.28 128 ALA A N 1
ATOM 1020 C CA . ALA A 1 128 ? -3.562 -16.522 16.108 1.00 56.28 128 ALA A CA 1
ATOM 1021 C C . ALA A 1 128 ? -4.425 -15.799 15.067 1.00 56.28 128 ALA A C 1
ATOM 1023 O O . ALA A 1 128 ? -3.899 -15.200 14.131 1.00 56.28 128 ALA A O 1
ATOM 1024 N N . SER A 1 129 ? -5.752 -15.838 15.240 1.00 59.91 129 SER A N 1
ATOM 1025 C CA . SER A 1 129 ? -6.694 -15.016 14.473 1.00 59.91 129 SER A CA 1
ATOM 1026 C C . SER A 1 129 ? -6.156 -13.588 14.379 1.00 59.91 129 SER A C 1
ATOM 1028 O O . SER A 1 129 ? -6.011 -12.922 15.408 1.00 59.91 129 SER A O 1
ATOM 1030 N N . VAL A 1 130 ? -5.813 -13.148 13.169 1.00 63.69 130 VAL A N 1
ATOM 1031 C CA . VAL A 1 130 ? -5.198 -11.840 12.945 1.00 63.69 130 VAL A CA 1
ATOM 1032 C C . VAL A 1 130 ? -6.175 -10.772 13.428 1.00 63.69 130 VAL A C 1
ATOM 1034 O O . VAL A 1 130 ? -7.202 -10.527 12.798 1.00 63.69 130 VAL A O 1
ATOM 1037 N N . ASN A 1 131 ? -5.873 -10.141 14.564 1.00 76.62 131 ASN A N 1
ATOM 1038 C CA . ASN A 1 131 ? -6.639 -9.005 15.063 1.00 76.62 131 ASN A CA 1
ATOM 1039 C C . ASN A 1 131 ? -6.175 -7.748 14.320 1.00 76.62 131 ASN A C 1
ATOM 1041 O O . ASN A 1 131 ? -5.414 -6.925 14.833 1.00 76.62 131 ASN A O 1
ATOM 1045 N N . PHE A 1 132 ? -6.548 -7.665 13.044 1.00 87.25 132 PHE A N 1
ATOM 1046 C CA . PHE A 1 132 ? -6.267 -6.492 12.233 1.00 87.25 132 PHE A CA 1
ATOM 1047 C C . PHE A 1 132 ? -7.227 -5.353 12.616 1.00 87.25 132 PHE A C 1
ATOM 1049 O O . PHE A 1 132 ? -8.397 -5.620 12.911 1.00 87.25 132 PHE A O 1
ATOM 1056 N N . PRO A 1 133 ? -6.789 -4.079 12.609 1.00 91.94 133 PRO A N 1
ATOM 1057 C CA . PRO A 1 133 ? -7.634 -2.975 13.039 1.00 91.94 133 PRO A C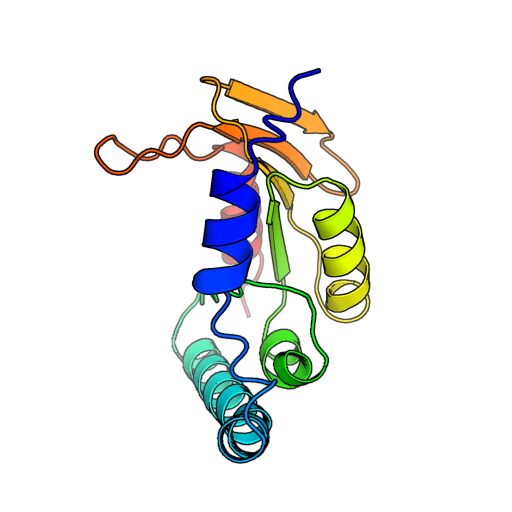A 1
ATOM 1058 C C . PRO A 1 133 ? -8.952 -2.882 12.267 1.00 91.94 133 PRO A C 1
ATOM 1060 O O . PRO A 1 133 ? -8.983 -2.542 11.084 1.00 91.94 133 PRO A O 1
ATOM 1063 N N . ARG A 1 134 ? -10.065 -3.121 12.969 1.00 91.81 134 ARG A N 1
ATOM 1064 C CA . ARG A 1 134 ? -11.412 -3.108 12.381 1.00 91.81 134 ARG A CA 1
ATOM 1065 C C . ARG A 1 134 ? -11.742 -1.796 11.664 1.00 91.81 134 ARG A C 1
ATOM 1067 O O . ARG A 1 134 ? -12.348 -1.838 10.604 1.00 91.81 134 ARG A O 1
ATOM 1074 N N . CYS A 1 135 ? -11.295 -0.653 12.185 1.00 93.25 135 CYS A N 1
ATOM 1075 C CA . CYS A 1 135 ? -11.509 0.649 11.545 1.00 93.25 135 CYS 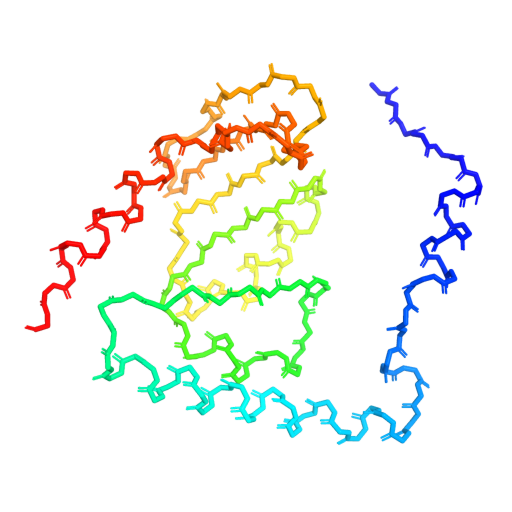A CA 1
ATOM 1076 C C . CYS A 1 135 ? -10.848 0.761 10.159 1.00 93.25 135 CYS A C 1
ATOM 1078 O O . CYS A 1 135 ? -11.372 1.451 9.287 1.00 93.25 135 CYS A O 1
ATOM 1080 N N . VAL A 1 136 ? -9.722 0.073 9.934 1.00 94.44 136 VAL A N 1
ATOM 1081 C CA . VAL A 1 136 ? -9.071 0.020 8.619 1.00 94.44 136 VAL A CA 1
ATOM 1082 C C . VAL A 1 136 ? -9.894 -0.862 7.683 1.00 94.44 136 VAL A C 1
ATOM 1084 O O . VAL A 1 136 ? -10.204 -0.432 6.575 1.00 94.44 136 VAL A O 1
ATOM 1087 N N . LEU A 1 137 ? -10.337 -2.037 8.152 1.00 92.50 137 LEU A N 1
ATOM 1088 C CA . LEU A 1 137 ? -11.216 -2.926 7.378 1.00 92.50 137 LEU A CA 1
ATOM 1089 C C . LEU A 1 137 ? -12.520 -2.236 6.978 1.00 92.50 137 LEU A C 1
ATOM 1091 O O . LEU A 1 137 ? -12.923 -2.311 5.824 1.00 92.50 137 LEU A O 1
ATOM 1095 N N . GLU A 1 138 ? -13.165 -1.532 7.906 1.00 93.00 138 GLU A N 1
ATOM 1096 C CA . GLU A 1 138 ? -14.394 -0.780 7.642 1.00 93.00 138 GLU A CA 1
ATOM 1097 C C . GLU A 1 138 ? -14.179 0.283 6.561 1.00 93.00 138 GLU A C 1
ATOM 1099 O O . GLU A 1 138 ? -15.036 0.458 5.695 1.00 93.00 138 GLU A O 1
ATOM 1104 N N . ARG A 1 139 ? -13.012 0.940 6.545 1.00 92.00 139 ARG A N 1
ATOM 1105 C CA . ARG A 1 139 ? -12.682 1.921 5.507 1.00 92.00 139 ARG A CA 1
ATOM 1106 C C . ARG A 1 139 ? -12.452 1.272 4.143 1.00 92.00 139 ARG A C 1
ATOM 1108 O O . ARG A 1 139 ? -12.952 1.787 3.147 1.00 92.00 139 ARG A O 1
ATOM 1115 N N . CYS A 1 140 ? -11.769 0.128 4.097 1.00 92.19 140 CYS A N 1
ATOM 1116 C CA . CYS A 1 140 ? -11.616 -0.663 2.873 1.00 92.19 140 CYS A CA 1
ATOM 1117 C C . CYS A 1 140 ? -12.970 -1.139 2.335 1.00 92.19 140 CYS A C 1
ATOM 1119 O O . CYS A 1 140 ? -13.259 -0.973 1.155 1.00 92.19 140 CYS A O 1
ATOM 1121 N N . MET A 1 141 ? -13.824 -1.675 3.207 1.00 92.50 141 MET A N 1
ATOM 1122 C CA . MET A 1 141 ? -15.156 -2.148 2.831 1.00 92.50 141 MET A CA 1
ATOM 1123 C C . MET A 1 141 ? -16.039 -1.009 2.324 1.00 92.50 141 MET A C 1
ATOM 1125 O O . MET A 1 141 ? -16.746 -1.189 1.339 1.00 92.50 141 MET A O 1
ATOM 1129 N N . ALA A 1 142 ? -15.974 0.176 2.936 1.00 91.44 142 ALA A N 1
ATOM 1130 C CA . ALA A 1 142 ? -16.696 1.344 2.444 1.00 91.44 142 ALA A CA 1
ATOM 1131 C C . ALA A 1 142 ? -16.254 1.742 1.025 1.00 91.44 142 ALA A C 1
ATOM 1133 O O . ALA A 1 142 ? -17.093 2.123 0.218 1.00 91.44 142 ALA A O 1
ATOM 1134 N N . ILE A 1 143 ? -14.963 1.632 0.699 1.00 91.00 143 ILE A N 1
ATOM 1135 C CA . ILE A 1 143 ? -14.452 1.896 -0.655 1.00 91.00 143 ILE A CA 1
ATOM 1136 C C . ILE A 1 143 ? -14.987 0.860 -1.649 1.00 91.00 143 ILE A C 1
ATOM 1138 O O . ILE A 1 143 ? -15.497 1.237 -2.700 1.00 91.00 143 ILE A O 1
ATOM 1142 N N . ILE A 1 144 ? -14.922 -0.427 -1.297 1.00 88.88 144 ILE A N 1
ATOM 1143 C CA . ILE A 1 144 ? -15.392 -1.526 -2.155 1.00 88.88 144 ILE A CA 1
ATOM 1144 C C . ILE A 1 144 ? -16.901 -1.405 -2.419 1.00 88.88 144 ILE A C 1
ATOM 1146 O O . ILE A 1 144 ? -17.344 -1.547 -3.552 1.00 88.88 144 ILE A O 1
ATOM 1150 N N . LEU A 1 145 ? -17.697 -1.102 -1.388 1.00 86.50 145 LEU A N 1
ATOM 1151 C CA . LEU A 1 145 ? -19.159 -1.049 -1.491 1.00 86.50 145 LEU A CA 1
ATOM 1152 C C . LEU A 1 145 ? -19.691 0.240 -2.133 1.00 86.50 145 LEU A C 1
ATOM 1154 O O . LEU A 1 145 ? -20.742 0.204 -2.765 1.00 86.50 145 LEU A O 1
ATOM 1158 N N . ASN A 1 146 ? -19.003 1.375 -1.973 1.00 80.25 146 ASN A N 1
ATOM 1159 C CA . ASN A 1 146 ? -19.428 2.649 -2.569 1.00 80.25 146 ASN A CA 1
ATOM 1160 C C . ASN A 1 146 ? -18.906 2.847 -4.002 1.00 80.25 146 ASN A C 1
ATOM 1162 O O . ASN A 1 146 ? -19.349 3.768 -4.683 1.00 80.25 146 ASN A O 1
ATOM 1166 N N . GLY A 1 147 ? -17.973 2.009 -4.457 1.00 61.78 147 GLY A N 1
ATOM 1167 C CA . GLY A 1 147 ? -17.376 2.051 -5.792 1.00 61.78 147 GLY A CA 1
ATOM 1168 C C . GLY A 1 147 ? -18.159 1.297 -6.868 1.00 61.78 147 GLY A C 1
ATOM 1169 O O . GLY A 1 147 ? -17.530 0.786 -7.789 1.00 61.78 147 GLY A O 1
ATOM 1170 N N . VAL A 1 148 ? -19.491 1.184 -6.753 1.00 41.72 148 VAL A N 1
ATOM 1171 C CA . VAL A 1 148 ? -20.324 0.528 -7.778 1.00 41.72 148 VAL A CA 1
ATOM 1172 C C . VAL A 1 148 ? -20.103 1.235 -9.121 1.00 41.72 148 VAL A C 1
ATOM 1174 O O . VAL A 1 148 ? -20.388 2.428 -9.239 1.00 41.72 148 VAL A O 1
ATOM 1177 N N . PHE A 1 149 ? -19.537 0.485 -10.070 1.00 43.34 149 PHE A N 1
ATOM 1178 C CA . PHE A 1 149 ? -19.203 0.886 -11.439 1.00 43.34 149 PHE A CA 1
ATOM 1179 C C . PHE A 1 149 ? -20.389 1.471 -12.214 1.00 43.34 149 PHE A C 1
ATOM 1181 O O . PHE A 1 149 ? -21.519 0.947 -12.062 1.00 43.34 149 PHE A O 1
#

pLDDT: mean 83.55, std 17.43, range [31.08, 97.75]

Secondary structure (DSSP, 8-state):
------HHHHHHHHHH---TTTSHHHHTTHHHHHHHHHHHHHHHHTT-S-------SS--GGGHHHHTT-SEEEEEES-HHHHHHHHHHHTTTSEEEEEEEE-SSSEEEEEE-SSSEEEEEE---TTS-----HHHHHHHHHHHHH---

Radius of gyration: 17.33 Å; chains: 1; bounding box: 46×32×41 Å